Protein AF-A0A4Y8CER6-F1 (afdb_monomer_lite)

Secondary structure (DSSP, 8-state):
----HHHHHTTS--TTS-HHHHHHHHHHTT----------PPTT------------TT-SS--

Radius of gyration: 20.06 Å; chains: 1; bounding box: 46×27×46 Å

Sequence (63 aa):
MIITRSWLNDWLELEEISSDKIAKTLNSIGIEVDRVSALKAPDKVVVGYVKEKIKHENSDKLS

pLDDT: mean 95.1, std 2.57, range [81.06, 98.31]

Structure (mmCIF, N/CA/C/O backbone):
data_AF-A0A4Y8CER6-F1
#
_entry.id   AF-A0A4Y8CER6-F1
#
loop_
_atom_site.group_PDB
_atom_site.id
_atom_site.type_symbol
_atom_site.label_atom_id
_atom_site.label_alt_id
_atom_site.label_comp_id
_atom_site.label_asym_id
_atom_site.label_entity_id
_atom_site.label_seq_id
_atom_site.pdbx_PDB_ins_code
_atom_site.Cartn_x
_atom_site.Cartn_y
_atom_site.Cartn_z
_atom_site.occupancy
_atom_site.B_iso_or_equiv
_atom_site.auth_seq_id
_a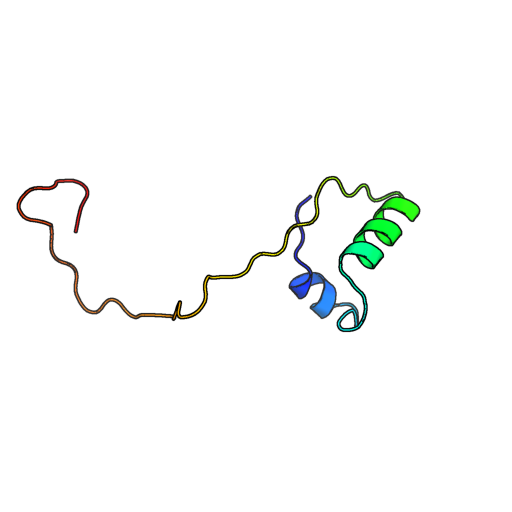tom_site.auth_comp_id
_atom_site.auth_asym_id
_atom_site.auth_atom_id
_atom_site.pdbx_PDB_model_num
ATOM 1 N N . MET A 1 1 ? 6.135 -5.919 12.795 1.00 90.88 1 MET A N 1
ATOM 2 C CA . MET A 1 1 ? 5.660 -6.698 11.625 1.00 90.88 1 MET A CA 1
ATOM 3 C C . MET A 1 1 ? 5.066 -5.718 10.625 1.00 90.88 1 MET A C 1
ATOM 5 O O . MET A 1 1 ? 4.371 -4.815 11.069 1.00 90.88 1 MET A O 1
ATOM 9 N N . ILE A 1 2 ? 5.323 -5.861 9.322 1.00 94.56 2 ILE A N 1
ATOM 10 C CA . ILE A 1 2 ? 4.651 -5.063 8.282 1.00 94.56 2 ILE A CA 1
ATOM 11 C C . ILE A 1 2 ? 3.833 -6.023 7.423 1.00 94.56 2 ILE A C 1
ATOM 13 O O . ILE A 1 2 ? 4.368 -7.020 6.947 1.00 94.56 2 ILE A O 1
ATOM 17 N N . ILE A 1 3 ? 2.550 -5.721 7.241 1.00 93.75 3 ILE A N 1
ATOM 18 C CA . ILE A 1 3 ? 1.619 -6.492 6.411 1.00 93.75 3 ILE A CA 1
ATOM 19 C C . ILE A 1 3 ? 0.872 -5.540 5.480 1.00 93.75 3 ILE A C 1
ATOM 21 O O . ILE A 1 3 ? 0.702 -4.361 5.799 1.00 93.75 3 ILE A O 1
ATOM 25 N N . THR A 1 4 ? 0.421 -6.037 4.331 1.00 94.88 4 THR A N 1
ATOM 26 C CA . THR A 1 4 ? -0.397 -5.251 3.406 1.00 94.88 4 THR A CA 1
ATOM 27 C C . THR A 1 4 ? -1.867 -5.599 3.571 1.00 94.88 4 THR A C 1
ATOM 29 O O . THR A 1 4 ? -2.242 -6.743 3.819 1.00 94.88 4 THR A O 1
ATOM 32 N N . ARG A 1 5 ? -2.720 -4.592 3.386 1.00 93.44 5 ARG A N 1
ATOM 33 C CA . ARG A 1 5 ? -4.169 -4.793 3.333 1.00 93.44 5 ARG A CA 1
ATOM 34 C C . ARG A 1 5 ? -4.566 -5.719 2.183 1.00 93.44 5 ARG A C 1
ATOM 36 O O . ARG A 1 5 ? -5.434 -6.551 2.368 1.00 93.44 5 ARG A O 1
ATOM 43 N N . SER A 1 6 ? -3.906 -5.600 1.031 1.00 93.19 6 SER A N 1
ATOM 44 C CA . SER A 1 6 ? -4.150 -6.484 -0.110 1.00 93.19 6 SER A CA 1
ATOM 45 C C . SER A 1 6 ? -3.910 -7.952 0.237 1.00 93.19 6 SER A C 1
ATOM 47 O O . SER A 1 6 ? -4.744 -8.776 -0.094 1.00 93.19 6 SER A O 1
ATOM 49 N N . TRP A 1 7 ? -2.843 -8.267 0.976 1.00 95.00 7 TRP A N 1
ATOM 50 C CA . TRP A 1 7 ? -2.600 -9.639 1.423 1.00 95.00 7 TRP A CA 1
ATOM 51 C C . TRP A 1 7 ? -3.641 -10.122 2.438 1.00 95.00 7 TRP A C 1
ATOM 53 O O . TRP A 1 7 ? -4.053 -11.272 2.381 1.00 95.00 7 TRP A O 1
ATOM 63 N N . LEU A 1 8 ? -4.107 -9.262 3.353 1.00 94.12 8 LEU A N 1
ATOM 64 C CA . LEU A 1 8 ? -5.209 -9.622 4.256 1.00 94.12 8 LEU A CA 1
ATOM 65 C C . LEU A 1 8 ? -6.511 -9.910 3.492 1.00 94.12 8 LEU A C 1
ATOM 67 O O . LEU A 1 8 ? -7.242 -10.818 3.885 1.00 94.12 8 LEU A O 1
ATOM 71 N N . ASN A 1 9 ? -6.772 -9.178 2.405 1.00 94.06 9 ASN A N 1
ATOM 72 C CA . ASN A 1 9 ? -7.959 -9.377 1.574 1.00 94.06 9 ASN A CA 1
ATOM 73 C C . ASN A 1 9 ? -7.982 -10.740 0.867 1.00 94.06 9 ASN A C 1
ATOM 75 O O . ASN A 1 9 ? -9.058 -11.252 0.580 1.00 94.06 9 ASN A O 1
ATOM 79 N N . ASP A 1 10 ? -6.824 -11.373 0.653 1.00 95.00 10 ASP A N 1
ATOM 80 C CA . ASP A 1 10 ? -6.760 -12.734 0.100 1.00 95.00 10 ASP A CA 1
ATOM 81 C C . ASP A 1 10 ? -7.406 -13.781 1.035 1.00 95.00 10 ASP A C 1
ATOM 83 O O . ASP A 1 10 ? -7.731 -14.887 0.601 1.00 95.00 10 ASP A O 1
ATOM 87 N N . TRP A 1 11 ? -7.595 -13.446 2.319 1.00 95.12 11 TRP A N 1
ATOM 88 C CA . TRP A 1 11 ? -8.131 -14.346 3.349 1.00 95.12 11 TRP A CA 1
ATOM 89 C C . TRP A 1 11 ? -9.447 -13.866 3.968 1.00 95.12 11 TRP A C 1
ATOM 91 O O . TRP A 1 11 ? -10.159 -14.667 4.573 1.00 95.12 11 TRP A O 1
ATOM 101 N N . LEU A 1 12 ? -9.752 -12.569 3.876 1.00 94.19 12 LEU A N 1
ATOM 102 C CA . LEU A 1 12 ? -10.877 -11.918 4.549 1.00 94.19 12 LEU A CA 1
ATOM 103 C C . LEU A 1 12 ? -11.509 -10.868 3.625 1.00 94.19 12 LEU A C 1
ATOM 105 O O . LEU A 1 12 ? -10.795 -10.056 3.054 1.00 94.19 12 LEU A O 1
ATOM 109 N N . GLU A 1 13 ? -12.838 -10.789 3.555 1.00 92.75 13 GLU A N 1
ATOM 110 C CA . GLU A 1 13 ? -13.517 -9.661 2.894 1.00 92.75 13 GLU A CA 1
ATOM 111 C C . GLU A 1 13 ? -13.421 -8.406 3.770 1.00 92.75 13 GLU A C 1
ATOM 113 O O . GLU A 1 13 ? -14.095 -8.279 4.797 1.00 92.75 13 GLU A O 1
ATOM 118 N N . LEU A 1 14 ? -12.552 -7.470 3.382 1.00 94.50 14 LEU A N 1
ATOM 119 C CA . LEU A 1 14 ? -12.304 -6.231 4.128 1.00 94.50 14 LEU A CA 1
ATOM 120 C C . LEU A 1 14 ? -12.521 -4.982 3.274 1.00 94.50 14 LEU A 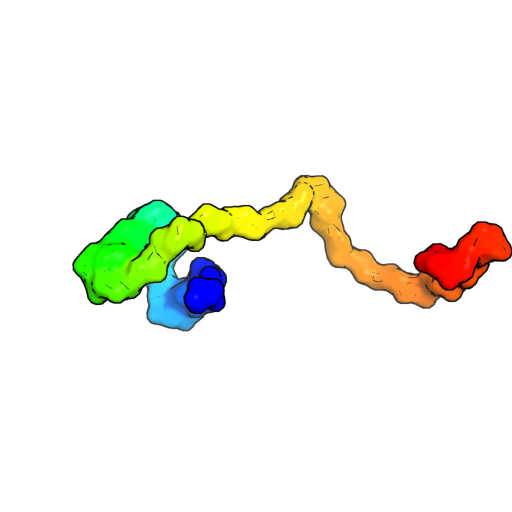C 1
ATOM 122 O O . LEU A 1 14 ? -12.272 -3.886 3.769 1.00 94.50 14 LEU A O 1
ATOM 126 N N . GLU A 1 15 ? -12.969 -5.105 2.023 1.00 90.81 15 GLU A N 1
ATOM 127 C CA . GLU A 1 15 ? -13.176 -4.019 1.051 1.00 90.81 15 GLU A CA 1
ATOM 128 C C . GLU A 1 15 ? -13.920 -2.827 1.673 1.00 90.81 15 GLU A C 1
ATOM 130 O O . GLU A 1 15 ? -13.431 -1.698 1.605 1.00 90.81 15 GLU A O 1
ATOM 135 N N . GLU A 1 16 ? -15.004 -3.100 2.402 1.00 94.31 16 GLU A N 1
ATOM 136 C CA . GLU A 1 16 ? -15.865 -2.102 3.058 1.00 94.31 16 GLU A CA 1
ATOM 137 C C . GLU A 1 16 ? -15.379 -1.669 4.459 1.00 94.31 16 GLU A C 1
ATOM 139 O O . GLU A 1 16 ? -15.987 -0.826 5.125 1.00 94.31 16 GLU A O 1
ATOM 144 N N . ILE A 1 17 ? -14.282 -2.240 4.962 1.00 95.69 17 ILE A N 1
ATOM 145 C CA . ILE A 1 17 ? -13.760 -1.973 6.309 1.00 95.69 17 ILE A CA 1
ATOM 146 C C . ILE A 1 17 ? -12.575 -1.022 6.219 1.00 95.69 17 ILE A C 1
ATOM 148 O O . ILE A 1 17 ? -11.531 -1.390 5.704 1.00 95.69 17 ILE A O 1
ATOM 152 N N . SER A 1 18 ? -12.649 0.180 6.785 1.00 95.69 18 SER A N 1
ATOM 153 C CA . SER A 1 18 ? -11.523 1.127 6.738 1.00 95.69 18 SER A CA 1
ATOM 154 C C . SER A 1 18 ? -10.244 0.595 7.413 1.00 95.69 18 SER A C 1
ATOM 156 O O . SER A 1 18 ? -10.293 -0.169 8.378 1.00 95.69 18 SER A O 1
ATOM 158 N N . SER A 1 19 ? -9.068 1.034 6.945 1.00 94.94 19 SER A N 1
ATOM 159 C CA . SER A 1 19 ? -7.780 0.650 7.554 1.00 94.94 19 SER A CA 1
ATOM 160 C C . SER A 1 19 ? -7.650 1.085 9.020 1.00 94.94 19 SER A C 1
ATOM 16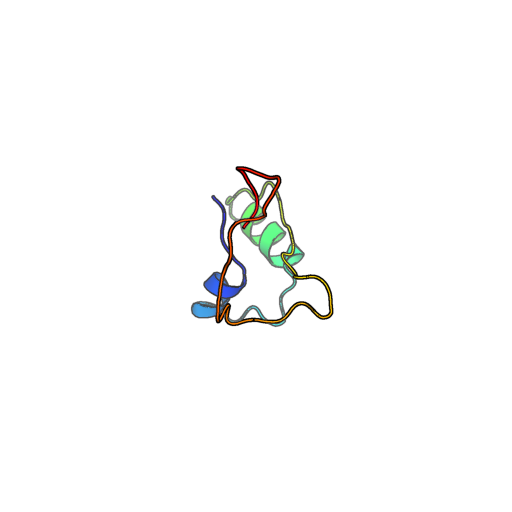2 O O . SER A 1 19 ? -7.006 0.393 9.801 1.00 94.94 19 SER A O 1
ATOM 164 N N . ASP A 1 20 ? -8.296 2.188 9.411 1.00 95.81 20 ASP A N 1
ATOM 165 C CA . ASP A 1 20 ? -8.369 2.637 10.810 1.00 95.81 20 ASP A CA 1
ATOM 166 C C . ASP A 1 20 ? -9.151 1.647 11.686 1.00 95.81 20 ASP A C 1
ATOM 168 O O . ASP A 1 20 ? -8.701 1.289 12.774 1.00 95.81 20 ASP A O 1
ATOM 172 N N . LYS A 1 21 ? -10.286 1.134 11.189 1.00 96.88 21 LYS A N 1
ATOM 173 C CA . LYS A 1 21 ? -11.070 0.124 11.906 1.00 96.88 21 LYS A CA 1
ATOM 174 C C . LYS A 1 21 ? -10.273 -1.167 12.084 1.00 96.88 21 LYS A C 1
ATOM 176 O O . LYS A 1 21 ? -10.253 -1.701 13.186 1.00 96.88 21 LYS A O 1
ATOM 181 N N . ILE A 1 22 ? -9.560 -1.613 11.046 1.00 96.1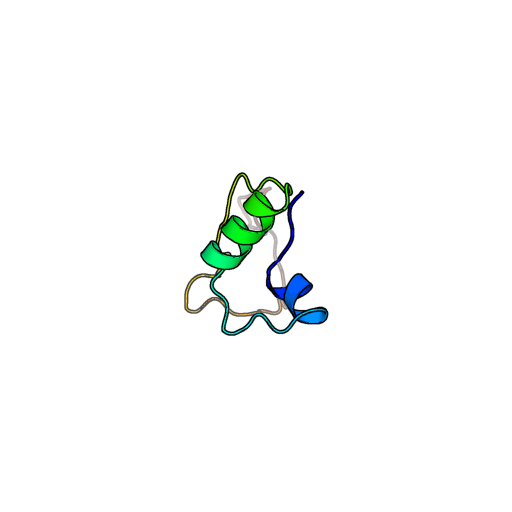2 22 ILE A N 1
ATOM 182 C CA . ILE A 1 22 ? -8.667 -2.780 11.134 1.00 96.12 22 ILE A CA 1
ATOM 183 C C . ILE A 1 22 ? -7.604 -2.559 12.215 1.00 96.12 22 ILE A C 1
ATOM 185 O O . ILE A 1 22 ? -7.453 -3.399 13.098 1.00 96.12 22 ILE A O 1
ATOM 189 N N . ALA A 1 23 ? -6.904 -1.421 12.194 1.00 96.94 23 ALA A N 1
ATOM 190 C CA . ALA A 1 23 ? -5.853 -1.127 13.167 1.00 96.94 23 ALA A CA 1
ATOM 191 C C . ALA A 1 23 ? -6.378 -1.080 14.612 1.00 96.94 23 ALA A C 1
ATOM 193 O O . ALA A 1 23 ? -5.761 -1.641 15.517 1.00 96.94 23 ALA A O 1
ATOM 194 N N . LYS A 1 24 ? -7.546 -0.465 14.836 1.00 97.81 24 LYS A N 1
ATOM 195 C CA . LYS A 1 24 ? -8.213 -0.452 16.149 1.00 97.81 24 LYS A CA 1
ATOM 196 C C . LYS A 1 24 ? -8.599 -1.854 16.608 1.00 97.81 24 LYS A C 1
ATOM 198 O O . 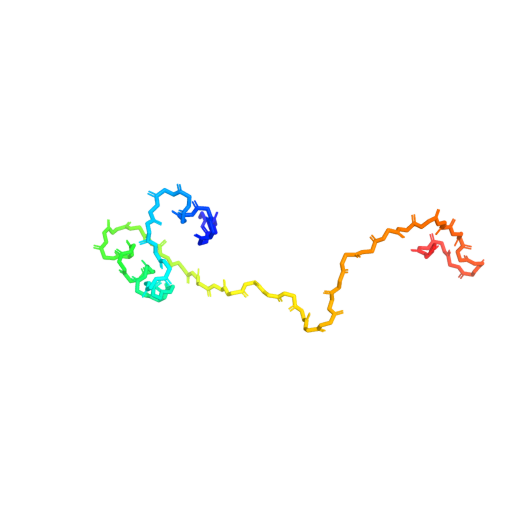LYS A 1 24 ? -8.376 -2.186 17.769 1.00 97.81 24 LYS A O 1
ATOM 203 N N . THR A 1 25 ? -9.143 -2.677 15.713 1.00 97.06 25 THR A N 1
ATOM 204 C CA . THR A 1 25 ? -9.495 -4.065 16.030 1.00 97.06 25 THR A CA 1
ATOM 205 C C . THR A 1 25 ? -8.257 -4.877 16.396 1.00 97.06 25 THR A C 1
ATOM 207 O O . THR A 1 25 ? -8.277 -5.533 17.433 1.00 97.06 25 THR A O 1
ATOM 210 N N . LEU A 1 26 ? -7.169 -4.777 15.625 1.00 96.69 26 LEU A N 1
ATOM 211 C CA . LEU A 1 26 ? -5.899 -5.444 15.931 1.00 96.69 26 LEU A CA 1
ATOM 212 C C . LEU A 1 26 ? -5.378 -5.052 17.321 1.00 96.69 26 LEU A C 1
ATOM 214 O O . LEU A 1 26 ? -5.142 -5.931 18.150 1.00 96.69 26 LEU A O 1
ATOM 218 N N . ASN A 1 27 ? -5.324 -3.751 17.622 1.00 97.94 27 ASN A N 1
ATOM 219 C CA . ASN A 1 27 ? -4.929 -3.267 18.947 1.00 97.94 27 ASN A CA 1
ATOM 220 C C . ASN A 1 27 ? -5.843 -3.816 20.058 1.00 97.94 27 ASN A C 1
ATOM 222 O O . ASN A 1 27 ? -5.357 -4.244 21.102 1.00 97.94 27 ASN A O 1
ATOM 226 N N . SER A 1 28 ? -7.162 -3.862 19.830 1.00 98.31 28 SER A N 1
ATOM 227 C CA . SER A 1 28 ? -8.129 -4.353 20.826 1.00 98.31 28 SER A CA 1
ATOM 228 C C . SER A 1 28 ? -8.003 -5.848 21.141 1.00 98.31 28 SER A C 1
ATOM 230 O O . SER A 1 28 ? -8.388 -6.265 22.230 1.00 98.31 28 SER A O 1
ATOM 232 N N . ILE A 1 29 ? -7.448 -6.642 20.218 1.00 97.81 29 ILE A N 1
ATOM 233 C CA . ILE A 1 29 ? -7.193 -8.079 20.413 1.00 97.81 29 ILE A CA 1
ATOM 234 C C . ILE A 1 29 ? -5.741 -8.373 20.823 1.00 97.81 29 ILE A C 1
ATOM 236 O O . ILE A 1 29 ? -5.336 -9.533 20.853 1.00 97.81 29 ILE A O 1
ATOM 240 N N . GLY A 1 30 ? -4.954 -7.338 21.141 1.00 97.75 30 GLY A N 1
ATOM 241 C CA . GLY A 1 30 ? -3.577 -7.468 21.627 1.00 97.75 30 GLY A CA 1
ATOM 242 C C . GLY A 1 30 ? -2.504 -7.538 20.536 1.00 97.75 30 GLY A C 1
ATOM 243 O O . GLY A 1 30 ? -1.354 -7.843 20.841 1.00 97.75 30 GLY A O 1
ATOM 244 N N . ILE A 1 31 ? -2.849 -7.253 19.277 1.00 96.81 31 ILE A N 1
ATOM 245 C CA . ILE A 1 31 ? -1.884 -7.113 18.180 1.00 96.81 31 ILE A CA 1
ATOM 246 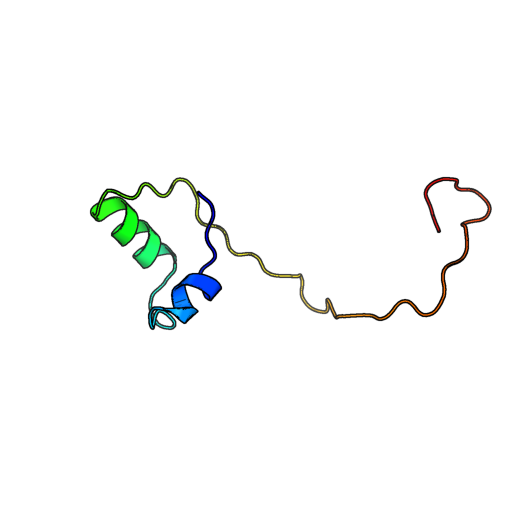C C . ILE A 1 31 ? -1.588 -5.624 17.998 1.00 96.81 31 ILE A C 1
ATOM 248 O O . ILE A 1 31 ? -2.354 -4.902 17.363 1.00 96.81 31 ILE A O 1
ATOM 252 N N . GLU A 1 32 ? -0.474 -5.165 18.563 1.00 97.31 32 GLU A N 1
ATOM 253 C CA . GLU A 1 32 ? -0.101 -3.751 18.534 1.00 97.31 32 GLU A CA 1
ATOM 254 C C . GLU A 1 32 ? 0.173 -3.246 17.107 1.00 97.31 32 GLU A C 1
ATOM 256 O O . GLU A 1 32 ? 0.951 -3.835 16.347 1.00 97.31 32 GLU A O 1
ATOM 261 N N . VAL A 1 33 ? -0.456 -2.124 16.752 1.00 97.25 33 VAL A N 1
ATOM 262 C CA . VAL A 1 33 ? -0.262 -1.423 15.479 1.00 97.25 33 VAL A CA 1
ATOM 263 C C . VAL A 1 33 ? 0.355 -0.056 15.742 1.00 97.25 33 VAL A C 1
ATOM 265 O O . VAL A 1 33 ? -0.346 0.891 16.089 1.00 97.25 33 VAL A O 1
ATOM 268 N N . ASP A 1 34 ? 1.662 0.040 15.509 1.00 97.25 34 ASP A N 1
ATOM 269 C CA . ASP A 1 34 ? 2.440 1.277 15.660 1.00 97.25 34 ASP A CA 1
ATOM 270 C C . ASP A 1 34 ? 2.114 2.316 14.571 1.00 97.25 34 ASP A C 1
ATOM 272 O O . ASP A 1 34 ? 1.925 3.502 14.840 1.00 97.25 34 ASP A O 1
ATOM 276 N N . ARG A 1 35 ? 1.988 1.880 13.309 1.00 95.81 35 ARG A N 1
ATOM 277 C CA . ARG A 1 35 ? 1.763 2.789 12.178 1.00 95.81 35 ARG A CA 1
ATOM 278 C C . ARG A 1 35 ? 0.880 2.187 11.096 1.00 95.81 35 ARG A C 1
ATOM 280 O O . ARG A 1 35 ? 1.041 1.036 10.699 1.00 95.81 35 ARG A O 1
ATOM 287 N N . VAL A 1 36 ? 0.020 3.036 10.536 1.00 96.44 36 VAL A N 1
ATOM 288 C CA . VAL A 1 36 ? -0.737 2.774 9.307 1.00 96.44 36 VAL A CA 1
ATOM 289 C C . VAL A 1 36 ? -0.304 3.773 8.239 1.00 96.44 36 VAL A C 1
ATOM 291 O O . VAL A 1 36 ? -0.187 4.970 8.499 1.00 96.44 36 VAL A O 1
ATOM 294 N N . SER A 1 37 ? -0.065 3.296 7.021 1.00 95.25 37 SER A N 1
ATOM 295 C CA . SER A 1 37 ? 0.286 4.151 5.887 1.00 95.25 37 SER A CA 1
ATOM 296 C C . SER A 1 37 ? -0.291 3.609 4.591 1.00 95.25 37 SER A C 1
ATOM 298 O O . SER A 1 37 ? -0.259 2.402 4.358 1.00 95.25 37 SER A O 1
ATOM 300 N N . ALA A 1 38 ? -0.768 4.505 3.731 1.00 93.31 38 ALA A N 1
ATOM 301 C CA . ALA A 1 38 ? -1.194 4.161 2.384 1.00 93.31 38 ALA A CA 1
ATOM 302 C C . ALA A 1 38 ? -0.016 4.295 1.414 1.00 93.31 38 ALA A C 1
ATOM 304 O O . ALA A 1 38 ? 0.670 5.317 1.402 1.00 93.31 38 ALA A O 1
ATOM 305 N N . LEU A 1 39 ? 0.200 3.269 0.592 1.00 91.56 39 LEU A N 1
ATOM 306 C CA . LEU A 1 39 ? 1.173 3.302 -0.490 1.00 91.56 39 LEU A CA 1
ATOM 307 C C . LEU A 1 39 ? 0.421 3.509 -1.806 1.00 91.56 39 LEU A C 1
ATOM 309 O O . LEU A 1 39 ? -0.351 2.648 -2.220 1.00 91.56 39 LEU A O 1
ATOM 313 N N . LYS A 1 40 ? 0.635 4.656 -2.453 1.00 93.12 40 LYS A N 1
ATOM 314 C CA . LYS A 1 40 ? 0.058 4.976 -3.763 1.00 93.12 40 LYS A CA 1
ATOM 315 C C . LYS A 1 40 ? 1.136 5.621 -4.629 1.00 93.12 40 LYS A C 1
ATOM 317 O O . LYS A 1 40 ? 1.811 6.545 -4.179 1.00 93.12 40 LYS A O 1
ATOM 322 N N . ALA A 1 41 ? 1.290 5.143 -5.861 1.00 94.38 41 ALA A N 1
ATOM 323 C CA . ALA A 1 41 ? 2.095 5.847 -6.850 1.00 94.38 41 ALA A CA 1
ATOM 324 C C . ALA A 1 41 ? 1.438 7.199 -7.202 1.00 94.38 41 ALA A C 1
ATOM 326 O O . ALA A 1 41 ? 0.206 7.302 -7.173 1.00 94.38 41 ALA A O 1
ATOM 327 N N . PRO A 1 42 ? 2.225 8.234 -7.540 1.00 95.62 42 PRO A N 1
ATOM 328 C CA . PRO A 1 42 ? 1.683 9.470 -8.084 1.00 95.62 42 PRO A CA 1
ATOM 329 C C . PRO A 1 42 ? 0.836 9.229 -9.333 1.00 95.62 42 PRO A C 1
ATOM 331 O O . PRO A 1 42 ? 1.024 8.255 -10.069 1.00 95.62 42 PRO A O 1
ATOM 334 N N . ASP A 1 43 ? -0.079 10.156 -9.594 1.00 96.25 43 ASP A N 1
ATOM 335 C CA . ASP A 1 43 ? -0.912 10.083 -10.785 1.00 96.25 43 ASP A CA 1
ATOM 336 C C . ASP A 1 43 ? -0.033 10.163 -12.052 1.00 96.25 43 ASP A C 1
ATOM 338 O O . ASP A 1 43 ? 0.970 10.880 -12.086 1.00 96.25 43 ASP A O 1
ATOM 342 N N . LYS A 1 44 ? -0.427 9.432 -13.106 1.00 96.81 44 LYS A N 1
ATOM 343 C CA . LYS A 1 44 ? 0.284 9.288 -14.399 1.00 96.81 44 LYS A CA 1
ATOM 344 C C . LYS A 1 44 ? 1.572 8.447 -14.386 1.00 96.81 44 LYS A C 1
ATOM 346 O O . LYS A 1 44 ? 2.223 8.353 -15.425 1.00 96.81 44 LYS A O 1
ATOM 351 N N . VAL A 1 45 ? 1.933 7.796 -13.278 1.00 97.00 45 VAL A N 1
ATOM 352 C CA . VAL A 1 45 ? 2.996 6.773 -13.286 1.00 97.00 45 VAL A CA 1
ATOM 353 C C . VAL A 1 45 ? 2.485 5.508 -13.976 1.00 97.00 45 VAL A C 1
ATOM 355 O O . VAL A 1 45 ? 1.411 5.007 -13.649 1.00 97.00 45 VAL A O 1
ATOM 358 N N . VAL A 1 46 ? 3.263 4.986 -14.925 1.00 96.69 46 VAL A N 1
ATOM 359 C CA . VAL A 1 46 ? 2.919 3.801 -15.723 1.00 96.69 46 VAL A CA 1
ATOM 360 C C . VAL A 1 46 ? 4.074 2.806 -15.758 1.00 96.69 46 VAL A C 1
ATOM 362 O O . VAL A 1 46 ? 5.226 3.159 -15.508 1.00 96.69 46 VAL A O 1
ATOM 365 N N . VAL A 1 47 ? 3.766 1.555 -16.098 1.00 97.38 47 VAL A N 1
ATOM 366 C CA . VAL A 1 47 ? 4.782 0.529 -16.346 1.00 97.38 47 VAL A CA 1
ATOM 367 C C . VAL A 1 47 ? 5.402 0.766 -17.722 1.00 97.38 47 VAL A C 1
ATOM 369 O O . VAL A 1 47 ? 4.690 0.885 -18.717 1.00 97.38 47 VAL A O 1
ATOM 372 N N . GLY A 1 48 ? 6.732 0.833 -17.773 1.00 97.19 48 GLY A N 1
ATOM 373 C CA . GLY A 1 48 ? 7.501 0.991 -19.005 1.00 97.19 48 GLY A CA 1
ATOM 374 C C . GLY A 1 48 ? 8.461 -0.173 -19.232 1.00 97.19 48 GLY A C 1
ATOM 375 O O . GLY A 1 48 ? 8.912 -0.814 -18.285 1.00 97.19 48 GLY A O 1
ATOM 376 N N . TYR A 1 49 ? 8.796 -0.422 -20.497 1.00 97.81 49 TYR A N 1
ATOM 377 C CA . TYR A 1 49 ? 9.834 -1.369 -20.897 1.00 97.81 49 TYR A CA 1
ATOM 378 C C . TYR A 1 49 ? 11.028 -0.604 -21.474 1.00 97.81 49 TYR A C 1
ATOM 380 O O . TYR A 1 49 ? 10.887 0.122 -22.461 1.00 97.81 49 TYR A O 1
ATOM 388 N N . VAL A 1 50 ? 12.200 -0.754 -20.855 1.00 97.19 50 VAL A N 1
ATOM 389 C CA . VAL A 1 50 ? 13.443 -0.125 -21.320 1.00 97.19 50 VAL A CA 1
ATOM 390 C C . VAL A 1 50 ? 13.996 -0.947 -22.479 1.00 97.19 50 VAL A C 1
ATOM 392 O O . VAL A 1 50 ? 14.461 -2.065 -22.278 1.00 97.19 50 VAL A O 1
ATOM 395 N N . LYS A 1 51 ? 13.924 -0.396 -23.694 1.00 97.94 51 LYS A N 1
ATOM 396 C CA . LYS A 1 51 ? 14.397 -1.074 -24.910 1.00 97.94 51 LYS A CA 1
ATOM 397 C C . LYS A 1 51 ? 15.918 -1.058 -25.034 1.00 97.94 51 LYS A C 1
ATOM 399 O O . LYS A 1 51 ? 16.510 -2.065 -25.396 1.00 97.94 51 LYS A O 1
ATOM 404 N N . GLU A 1 52 ? 16.533 0.080 -24.731 1.00 96.19 52 GLU A N 1
ATOM 405 C CA . GLU A 1 52 ? 17.972 0.309 -24.854 1.00 96.19 52 GLU A CA 1
ATOM 406 C C . GLU A 1 52 ? 18.457 1.215 -23.719 1.00 96.19 52 GLU A C 1
ATOM 408 O O . GLU A 1 52 ? 17.669 1.943 -23.110 1.00 96.19 52 GLU A O 1
ATOM 413 N N . LYS A 1 53 ? 19.757 1.145 -23.420 1.00 95.12 53 LYS A N 1
ATOM 414 C CA . LYS A 1 53 ? 20.414 1.860 -22.322 1.00 95.12 53 LYS A CA 1
ATOM 415 C C . LYS A 1 53 ? 21.847 2.210 -22.738 1.00 95.12 53 LYS A C 1
ATOM 417 O O . LYS A 1 53 ? 22.571 1.317 -23.177 1.00 95.12 53 LYS A O 1
ATOM 422 N N . ILE A 1 54 ? 22.263 3.471 -22.601 1.00 94.25 54 ILE A N 1
ATOM 423 C CA . ILE A 1 54 ? 23.563 3.965 -23.088 1.00 94.25 54 ILE A CA 1
ATOM 424 C C . ILE A 1 54 ? 24.242 4.779 -21.990 1.00 94.25 54 ILE A C 1
ATOM 426 O O . ILE A 1 54 ? 23.665 5.718 -21.455 1.00 94.25 54 ILE A O 1
ATOM 430 N N . LYS A 1 55 ? 25.511 4.465 -21.697 1.00 95.38 55 LYS A N 1
ATOM 431 C CA . LYS A 1 55 ? 26.284 5.185 -20.680 1.00 95.38 55 LYS A CA 1
ATOM 432 C C . LYS A 1 55 ? 26.298 6.688 -20.961 1.00 95.38 55 LYS A C 1
ATOM 434 O O . LYS A 1 55 ? 26.648 7.111 -22.061 1.00 95.38 55 LYS A O 1
ATOM 439 N N . HIS A 1 56 ? 25.975 7.478 -19.941 1.00 94.88 56 HIS A N 1
ATOM 440 C CA . HIS A 1 56 ? 26.043 8.924 -20.045 1.00 94.88 56 HIS A CA 1
ATOM 441 C C . HIS A 1 56 ? 27.502 9.352 -20.247 1.00 94.88 56 HIS A C 1
ATOM 443 O O . HIS A 1 56 ? 28.372 9.013 -19.446 1.00 94.88 56 HIS A O 1
ATOM 449 N N . GLU A 1 57 ? 27.764 10.115 -21.303 1.00 93.50 57 GLU A N 1
ATOM 450 C CA . GLU A 1 57 ? 29.109 10.524 -21.738 1.00 93.50 57 GLU A CA 1
ATOM 451 C C . GLU A 1 57 ? 29.973 11.102 -20.607 1.00 93.50 57 GLU A C 1
ATOM 453 O O . GLU A 1 57 ? 31.143 10.759 -20.468 1.00 93.50 57 GLU A O 1
ATOM 458 N N . ASN A 1 58 ? 29.363 11.920 -19.752 1.00 93.88 58 ASN A N 1
ATOM 459 C CA . ASN A 1 58 ? 30.055 12.693 -18.724 1.00 93.88 58 ASN A CA 1
ATOM 460 C C . ASN A 1 58 ? 29.678 12.280 -17.293 1.00 93.88 58 ASN A C 1
ATOM 462 O O . ASN A 1 58 ? 29.815 13.069 -16.361 1.00 93.88 58 ASN A O 1
ATOM 466 N N . SER A 1 59 ? 29.148 11.066 -17.101 1.00 93.56 59 SER A N 1
ATOM 467 C CA . SER A 1 59 ? 28.849 10.564 -15.758 1.00 93.56 59 SER A CA 1
ATOM 468 C C . SER A 1 59 ? 29.093 9.066 -15.636 1.00 93.56 59 SER A C 1
ATOM 470 O O . SER A 1 59 ? 28.652 8.253 -16.441 1.00 93.56 59 SER A O 1
ATOM 472 N N . ASP A 1 60 ? 29.789 8.697 -14.570 1.00 90.94 60 ASP A N 1
ATOM 473 C CA . ASP A 1 60 ? 30.064 7.322 -14.177 1.00 90.94 60 ASP A CA 1
ATOM 474 C C . ASP A 1 60 ? 28.855 6.627 -13.527 1.00 90.94 60 ASP A C 1
ATOM 476 O O . ASP A 1 60 ? 28.799 5.397 -13.516 1.00 90.94 60 ASP A O 1
ATOM 480 N N . LYS A 1 61 ? 27.883 7.399 -13.021 1.00 94.81 61 LYS A N 1
ATOM 481 C CA . LYS A 1 61 ? 26.709 6.909 -12.272 1.00 94.81 61 LYS A CA 1
ATOM 482 C C . LYS A 1 61 ? 25.399 6.972 -13.053 1.00 94.81 61 LYS A C 1
ATOM 484 O O . LYS A 1 61 ? 24.376 6.516 -12.546 1.00 94.81 61 LYS A O 1
ATOM 489 N N . LEU A 1 62 ? 25.424 7.547 -14.254 1.00 93.12 62 LEU A N 1
ATOM 490 C CA . LEU A 1 62 ? 24.267 7.653 -15.137 1.00 93.12 62 LEU A CA 1
ATOM 491 C C . LEU A 1 62 ? 24.456 6.786 -16.376 1.00 93.12 62 LEU A C 1
ATOM 493 O O . LEU A 1 62 ? 25.566 6.407 -16.759 1.00 93.12 62 LEU A O 1
ATOM 497 N N . SER A 1 63 ? 23.337 6.434 -16.988 1.00 81.06 63 SER A N 1
ATOM 498 C CA . SER A 1 63 ? 23.270 5.406 -18.015 1.00 81.06 63 SER A CA 1
ATOM 499 C C . SER A 1 63 ? 21.970 5.440 -18.788 1.00 81.06 63 SER A C 1
ATOM 501 O O . SER A 1 63 ? 21.062 6.133 -18.279 1.00 81.06 63 SER A O 1
#

Foldseek 3Di:
DDDDPVVVCVPDPCVVPDPVNVQVVCVVVPNHDPDDDDDDDDPPDDDDDDPDADDDPPDPPGD